Protein AF-A0A1Y1K9T0-F1 (afdb_monomer_lite)

Structure (mmCIF, N/CA/C/O backbone):
data_AF-A0A1Y1K9T0-F1
#
_entry.id   AF-A0A1Y1K9T0-F1
#
loop_
_atom_site.group_PDB
_atom_site.id
_atom_site.type_symbol
_atom_site.label_atom_id
_atom_site.label_alt_id
_atom_site.label_comp_id
_atom_site.label_asym_id
_atom_site.label_entity_id
_atom_site.label_seq_id
_atom_site.pdbx_PDB_ins_code
_atom_site.Cartn_x
_atom_site.Cartn_y
_atom_site.Cartn_z
_atom_site.occupancy
_atom_site.B_iso_or_equiv
_at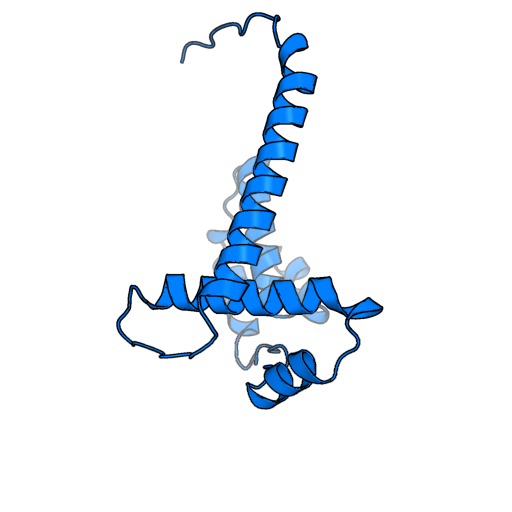om_site.auth_seq_id
_atom_site.auth_comp_id
_atom_site.auth_asym_id
_atom_site.auth_atom_id
_atom_site.pdbx_PDB_model_num
ATOM 1 N N . MET A 1 1 ? -12.845 -7.798 18.893 1.00 81.88 1 MET A N 1
ATOM 2 C CA . MET A 1 1 ? -12.058 -6.985 17.933 1.00 81.88 1 MET A CA 1
ATOM 3 C C . MET A 1 1 ? -10.655 -7.551 17.736 1.00 81.88 1 MET A C 1
ATOM 5 O O . MET A 1 1 ? -10.314 -7.802 16.596 1.00 81.88 1 MET A O 1
ATOM 9 N N . LEU A 1 2 ? -9.881 -7.825 18.796 1.00 87.62 2 LEU A N 1
ATOM 10 C CA . LEU A 1 2 ? -8.549 -8.447 18.669 1.00 87.62 2 LEU A CA 1
ATOM 11 C C . LEU A 1 2 ? -8.584 -9.791 17.908 1.00 87.62 2 LEU A C 1
ATOM 13 O O . LEU A 1 2 ? -7.919 -9.913 16.892 1.00 87.62 2 LEU A O 1
ATOM 17 N N . ALA A 1 3 ? -9.474 -10.709 18.307 1.00 90.31 3 ALA A N 1
ATOM 18 C CA . ALA A 1 3 ? -9.666 -12.007 17.645 1.00 90.31 3 ALA A CA 1
ATOM 19 C C . ALA A 1 3 ? -9.975 -11.907 16.135 1.00 90.31 3 ALA A C 1
ATOM 21 O O . ALA A 1 3 ? -9.542 -12.736 15.347 1.00 90.31 3 ALA A O 1
ATOM 22 N N . TYR A 1 4 ? -10.677 -10.850 15.708 1.00 91.81 4 TYR A N 1
ATOM 23 C CA . TYR A 1 4 ? -10.937 -10.606 14.285 1.00 91.81 4 TYR A CA 1
ATOM 24 C C . TYR A 1 4 ? -9.655 -10.224 13.532 1.00 91.81 4 TYR A C 1
ATOM 26 O O . TYR A 1 4 ? -9.422 -10.683 12.419 1.00 91.81 4 TYR A O 1
ATOM 34 N N . PHE A 1 5 ? -8.804 -9.387 14.134 1.00 90.69 5 PHE A N 1
ATOM 35 C CA . PHE A 1 5 ? -7.514 -9.032 13.540 1.00 90.69 5 PHE A CA 1
ATOM 36 C C . PHE A 1 5 ? -6.522 -10.202 13.563 1.00 90.69 5 PHE A C 1
ATOM 38 O O . PHE A 1 5 ? -5.725 -10.300 12.637 1.00 90.69 5 PHE A O 1
ATOM 45 N N . GLU A 1 6 ? -6.593 -11.094 14.554 1.00 89.94 6 GLU A N 1
ATOM 46 C CA . GLU A 1 6 ? -5.819 -12.344 14.586 1.00 89.94 6 GLU A CA 1
ATOM 47 C C . GLU A 1 6 ? -6.210 -13.285 13.442 1.00 89.94 6 GLU A C 1
ATOM 49 O O . GLU A 1 6 ? -5.337 -13.775 12.730 1.00 89.94 6 GLU A O 1
ATOM 54 N N . GLU A 1 7 ? -7.510 -13.464 13.189 1.00 92.06 7 GLU A N 1
ATOM 55 C CA . GLU A 1 7 ? -7.994 -14.237 12.038 1.00 92.06 7 GLU A CA 1
ATOM 56 C C . GLU A 1 7 ? -7.519 -13.618 10.711 1.00 92.06 7 GLU A C 1
ATOM 58 O O . GLU A 1 7 ? -7.003 -14.310 9.835 1.00 92.06 7 GLU A O 1
ATOM 63 N N . LYS A 1 8 ? -7.640 -12.290 10.557 1.00 88.88 8 LYS A N 1
ATOM 64 C CA . LYS A 1 8 ? -7.244 -11.602 9.315 1.00 88.88 8 LYS A CA 1
ATOM 65 C C . LYS A 1 8 ? -5.735 -11.502 9.116 1.00 88.88 8 LYS A C 1
ATOM 67 O O . LYS A 1 8 ? -5.301 -11.420 7.970 1.00 88.88 8 LYS A O 1
ATOM 72 N N . GLN A 1 9 ? -4.929 -11.547 10.176 1.00 86.44 9 GLN A N 1
ATOM 73 C CA . GLN A 1 9 ? -3.468 -11.507 10.071 1.00 86.44 9 GLN A CA 1
ATOM 74 C C . GLN A 1 9 ? -2.929 -12.629 9.173 1.00 86.44 9 GLN A C 1
ATOM 76 O O . GLN A 1 9 ? -1.990 -12.396 8.419 1.00 86.44 9 GLN A O 1
ATOM 81 N N . GLN A 1 10 ? -3.534 -13.820 9.205 1.00 83.19 10 GLN A N 1
ATOM 82 C CA . GLN A 1 10 ? -3.026 -14.988 8.477 1.00 83.19 10 GLN A CA 1
ATOM 83 C C . GLN A 1 10 ? -2.985 -14.800 6.949 1.00 83.19 10 GLN A C 1
ATOM 85 O O . GLN A 1 10 ? -2.192 -15.455 6.279 1.00 83.19 10 GLN A O 1
ATOM 90 N N . GLY A 1 11 ? -3.802 -13.897 6.391 1.00 84.19 11 GLY A N 1
ATOM 91 C CA . GLY A 1 11 ? -3.872 -13.649 4.945 1.00 84.19 11 GLY A CA 1
ATOM 92 C C . GLY A 1 11 ? -3.444 -12.251 4.493 1.00 84.19 11 GLY A C 1
ATOM 93 O O . GLY A 1 11 ? -3.388 -11.995 3.291 1.00 84.19 11 GLY A O 1
ATOM 94 N N . PHE A 1 12 ? -3.177 -11.321 5.413 1.00 86.62 12 PHE A N 1
ATOM 95 C CA . PHE A 1 12 ? -2.963 -9.909 5.085 1.00 86.62 12 PHE A CA 1
ATOM 96 C C . PHE A 1 12 ? -1.510 -9.498 5.308 1.00 86.62 12 PHE A C 1
ATOM 98 O O . PHE A 1 12 ? -0.905 -9.815 6.328 1.00 86.62 12 PHE A O 1
ATOM 105 N N . SER A 1 13 ? -0.968 -8.699 4.383 1.00 88.62 13 SER A N 1
ATOM 106 C CA . SER A 1 13 ? 0.289 -8.000 4.652 1.00 88.62 13 SER A CA 1
ATOM 107 C C . SER A 1 13 ? 0.100 -7.005 5.810 1.00 88.62 13 SER A C 1
ATOM 109 O O . SER A 1 13 ? -0.996 -6.451 5.960 1.00 88.62 13 SER A O 1
ATOM 111 N N . PRO A 1 14 ? 1.147 -6.695 6.591 1.00 89.69 14 PRO A N 1
ATOM 112 C CA . PRO A 1 14 ? 1.073 -5.703 7.664 1.00 89.69 14 PRO A CA 1
ATOM 113 C C . PRO A 1 14 ? 0.540 -4.347 7.188 1.00 89.69 14 PRO A C 1
ATOM 115 O O . PRO A 1 14 ? -0.287 -3.735 7.859 1.00 89.69 14 PRO A O 1
ATOM 118 N N . SER A 1 15 ? 0.923 -3.906 5.985 1.00 88.56 15 SER A N 1
ATOM 119 C CA . SER A 1 15 ? 0.389 -2.682 5.371 1.00 88.56 15 SER A CA 1
ATOM 120 C C . SER A 1 15 ? -1.120 -2.773 5.124 1.00 88.56 15 SER A C 1
ATOM 122 O O . SER A 1 15 ? -1.860 -1.855 5.469 1.00 88.56 15 SER A O 1
ATOM 124 N N . SER A 1 16 ? -1.595 -3.898 4.587 1.00 90.94 16 SER A N 1
ATOM 125 C CA . SER A 1 16 ? -3.026 -4.140 4.372 1.00 90.94 16 SER A CA 1
ATOM 126 C C . SER A 1 16 ? -3.799 -4.200 5.694 1.00 90.94 16 SER A C 1
ATOM 128 O O . SER A 1 16 ? -4.921 -3.702 5.771 1.00 90.94 16 SER A O 1
ATOM 130 N N . LEU A 1 17 ? -3.196 -4.755 6.750 1.00 92.25 17 LEU A N 1
ATOM 131 C CA . LEU A 1 17 ? -3.773 -4.803 8.093 1.00 92.25 17 LEU A CA 1
ATOM 132 C C . LEU A 1 17 ? -3.946 -3.392 8.685 1.00 92.25 17 LEU A C 1
ATOM 134 O O . LEU A 1 17 ? -4.995 -3.083 9.254 1.00 92.25 17 LEU A O 1
ATOM 138 N N . TRP A 1 18 ? -2.965 -2.504 8.485 1.00 92.50 18 TRP A N 1
ATOM 139 C CA . TRP A 1 18 ? -3.062 -1.082 8.844 1.00 92.50 18 TRP A CA 1
ATOM 140 C C . TRP A 1 18 ? -4.147 -0.341 8.054 1.00 92.50 18 TRP A C 1
ATOM 142 O O . TRP A 1 18 ? -4.872 0.480 8.627 1.00 92.50 18 TRP A O 1
ATOM 152 N N . SER A 1 19 ? -4.300 -0.636 6.761 1.00 93.75 19 SER A N 1
ATOM 153 C CA . SER A 1 19 ? -5.385 -0.083 5.940 1.00 93.75 19 SER A CA 1
ATOM 154 C C . SER A 1 19 ? -6.753 -0.551 6.436 1.00 93.75 19 SER A C 1
ATOM 156 O O . SER A 1 19 ? -7.653 0.272 6.609 1.00 93.75 19 SER A O 1
ATOM 158 N N . LEU A 1 20 ? -6.895 -1.844 6.745 1.00 93.50 20 LEU A N 1
ATOM 159 C CA . LEU A 1 20 ? -8.112 -2.416 7.322 1.00 93.50 20 LEU A CA 1
ATOM 160 C C . LEU A 1 20 ? -8.456 -1.751 8.661 1.00 93.50 20 LEU A C 1
ATOM 162 O O . LEU A 1 20 ? -9.598 -1.343 8.871 1.00 93.50 20 LEU A O 1
ATOM 166 N N . TYR A 1 21 ? -7.467 -1.573 9.539 1.00 93.81 21 TYR A N 1
ATOM 167 C CA . TYR A 1 21 ? -7.634 -0.840 10.793 1.00 93.81 21 TYR A CA 1
ATOM 168 C C . TYR A 1 21 ? -8.087 0.603 10.568 1.00 93.81 21 TYR A C 1
ATOM 170 O O . TYR A 1 21 ? -9.036 1.049 11.207 1.00 93.81 21 TYR A O 1
ATOM 178 N N . SER A 1 22 ? -7.457 1.322 9.639 1.00 93.56 22 SER A N 1
ATOM 179 C CA . SER A 1 22 ? -7.796 2.719 9.340 1.00 93.56 22 SER A CA 1
ATOM 180 C C . SER A 1 22 ? -9.225 2.858 8.812 1.00 93.56 22 SER A C 1
ATOM 182 O O . SER A 1 22 ? -9.979 3.719 9.269 1.00 93.56 22 SER A O 1
ATOM 184 N N . MET A 1 23 ? -9.633 1.957 7.914 1.00 95.38 23 MET A N 1
ATOM 185 C CA . MET A 1 23 ? -10.995 1.904 7.384 1.00 95.38 23 MET A CA 1
ATOM 186 C C . MET A 1 23 ? -12.020 1.610 8.488 1.00 95.38 23 MET A C 1
ATOM 188 O O . MET A 1 23 ? -13.048 2.287 8.585 1.00 95.38 23 MET A O 1
ATOM 192 N N . LEU A 1 24 ? -11.738 0.628 9.349 1.00 94.06 24 LEU A N 1
ATOM 193 C CA . LEU A 1 24 ? -12.610 0.280 10.471 1.00 94.06 24 LEU A CA 1
ATOM 194 C C . LEU A 1 24 ? -12.683 1.408 11.500 1.00 94.06 24 LEU A C 1
ATOM 196 O O . LEU A 1 24 ? -13.774 1.703 11.981 1.00 94.06 24 LEU A O 1
ATOM 200 N N . LYS A 1 25 ? -11.568 2.091 11.784 1.00 93.81 25 LYS A N 1
ATOM 201 C CA . LYS A 1 25 ? -11.533 3.248 12.684 1.00 93.81 25 LYS A CA 1
ATOM 202 C C . LYS A 1 25 ? -12.489 4.332 12.211 1.00 93.81 25 LYS A C 1
ATOM 204 O O . LYS A 1 25 ? -13.343 4.753 12.983 1.00 93.81 25 LYS A O 1
ATOM 209 N N . ALA A 1 26 ? -12.380 4.740 10.948 1.00 94.94 26 ALA A N 1
ATOM 210 C CA . ALA A 1 26 ? -13.256 5.759 10.380 1.00 94.94 26 ALA A CA 1
ATOM 211 C C . ALA A 1 26 ? -14.727 5.313 10.395 1.00 94.94 26 ALA A C 1
ATOM 213 O O . ALA A 1 26 ? -15.606 6.053 10.828 1.00 94.94 26 ALA A O 1
ATOM 214 N N . THR A 1 27 ? -14.997 4.074 9.983 1.00 94.69 27 THR A N 1
ATOM 215 C CA . THR A 1 27 ? -16.369 3.562 9.862 1.00 94.69 27 THR A CA 1
ATOM 216 C C . THR A 1 27 ? -17.065 3.426 11.215 1.00 94.69 27 THR A C 1
ATOM 218 O O . THR A 1 27 ? -18.222 3.820 11.358 1.00 94.69 27 THR A O 1
ATOM 221 N N . ILE A 1 28 ? -16.380 2.868 12.216 1.00 94.12 28 ILE A N 1
ATOM 222 C CA . ILE A 1 28 ? -16.929 2.657 13.562 1.00 94.12 28 ILE A CA 1
ATOM 223 C C . ILE A 1 28 ? -17.104 3.998 14.279 1.00 94.12 28 ILE A C 1
ATOM 225 O O . ILE A 1 28 ? -18.117 4.193 14.951 1.00 94.12 28 ILE A O 1
ATOM 229 N N . LEU A 1 29 ? -16.184 4.943 14.070 1.00 94.06 29 LEU A N 1
ATOM 230 C CA . LEU A 1 29 ? -16.329 6.298 14.586 1.00 94.06 29 LEU A CA 1
ATOM 231 C C . LEU A 1 29 ? -17.584 6.972 14.015 1.00 94.06 29 LEU A C 1
ATOM 233 O O . LEU A 1 29 ? -18.405 7.461 14.777 1.00 94.06 29 LEU A O 1
ATOM 237 N N . ILE A 1 30 ? -17.798 6.924 12.698 1.00 95.31 30 ILE A N 1
ATOM 238 C CA . ILE A 1 30 ? -18.965 7.565 12.069 1.00 95.31 30 ILE A CA 1
ATOM 239 C C . ILE A 1 30 ? -20.278 6.872 12.462 1.00 95.31 30 ILE A C 1
ATOM 241 O O . ILE A 1 30 ? -21.259 7.535 12.780 1.00 95.31 30 ILE A O 1
ATOM 245 N N . LYS A 1 31 ? -20.326 5.534 12.431 1.00 95.62 31 LYS A N 1
ATOM 246 C CA . LYS A 1 31 ? -21.584 4.783 12.602 1.00 95.62 31 LYS A CA 1
ATOM 247 C C . LYS A 1 31 ? -21.966 4.516 14.053 1.00 95.62 31 LYS A C 1
ATOM 249 O O . LYS A 1 31 ? -23.139 4.289 14.336 1.00 95.62 31 LYS A O 1
ATOM 254 N N . LYS A 1 32 ? -20.984 4.418 14.947 1.00 93.19 32 LYS A N 1
ATOM 255 C CA . LYS A 1 32 ? -21.182 3.999 16.342 1.00 93.19 32 LYS A CA 1
ATOM 256 C C . LYS A 1 32 ? -20.592 4.985 17.348 1.00 93.19 32 LYS A C 1
ATOM 258 O O . LYS A 1 32 ? -20.783 4.772 18.537 1.00 93.19 32 LYS A O 1
ATOM 263 N N . ASN A 1 33 ? -19.903 6.038 16.895 1.00 93.00 33 ASN A N 1
ATOM 264 C CA . ASN A 1 33 ? -19.212 7.015 17.742 1.00 93.00 33 ASN A CA 1
ATOM 265 C C . ASN A 1 33 ? -18.235 6.377 18.746 1.00 93.00 33 ASN A C 1
ATOM 267 O O . ASN A 1 33 ? -18.021 6.880 19.847 1.00 93.00 33 ASN A O 1
ATOM 271 N N . ILE A 1 34 ? -17.650 5.237 18.370 1.00 91.75 34 ILE A N 1
ATOM 272 C CA . ILE A 1 34 ? -16.651 4.533 19.174 1.00 91.75 34 ILE A CA 1
ATOM 273 C C . ILE A 1 34 ? -15.290 4.748 18.524 1.00 91.75 34 ILE A C 1
ATOM 275 O O . ILE A 1 34 ? -15.067 4.375 17.372 1.00 91.75 34 ILE A O 1
ATOM 279 N N . ASP A 1 35 ? -14.357 5.310 19.285 1.00 90.44 35 ASP A N 1
ATOM 280 C CA . ASP A 1 35 ? -12.981 5.484 18.840 1.00 90.44 35 ASP A CA 1
ATOM 281 C C . ASP A 1 35 ? -12.131 4.259 19.193 1.00 90.44 35 ASP A C 1
ATOM 283 O O . ASP A 1 35 ? -11.720 4.057 20.339 1.00 90.44 35 ASP A O 1
ATOM 287 N N . ILE A 1 36 ? -11.829 3.447 18.179 1.00 90.50 36 ILE A N 1
ATOM 288 C CA . ILE A 1 36 ? -11.014 2.241 18.349 1.00 90.50 36 ILE A CA 1
ATOM 289 C C . ILE A 1 36 ? -9.527 2.534 18.589 1.00 90.50 36 ILE A C 1
ATOM 291 O O . ILE A 1 36 ? -8.774 1.624 18.934 1.00 90.50 36 ILE A O 1
ATOM 295 N N . SER A 1 37 ? -9.087 3.790 18.452 1.00 89.69 37 SER A N 1
ATOM 296 C CA . SER A 1 37 ? -7.711 4.162 18.789 1.00 89.69 37 SER A CA 1
ATOM 297 C C . SER A 1 37 ? -7.437 4.183 20.293 1.00 89.69 37 SER A C 1
ATOM 299 O O . SER A 1 37 ? -6.283 4.157 20.712 1.00 89.69 37 SER A O 1
ATOM 301 N N . ARG A 1 38 ? -8.489 4.109 21.114 1.00 90.56 38 ARG A N 1
ATOM 302 C CA . ARG A 1 38 ? -8.390 3.980 22.572 1.00 90.56 38 ARG A CA 1
ATOM 303 C C . ARG A 1 38 ? -8.031 2.568 23.044 1.00 90.56 38 ARG A C 1
ATOM 305 O O . ARG A 1 38 ? -7.891 2.359 24.243 1.00 90.56 38 ARG A O 1
ATOM 312 N N . PHE A 1 39 ? -7.877 1.596 22.138 1.00 91.44 39 PHE A N 1
ATOM 313 C CA . PHE A 1 39 ? -7.505 0.219 22.477 1.00 91.44 39 PHE A CA 1
ATOM 314 C C . PHE A 1 39 ? -5.997 -0.024 22.260 1.00 91.44 39 PHE A C 1
ATOM 316 O O . PHE A 1 39 ? -5.594 -0.489 21.189 1.00 91.44 39 PHE A O 1
ATOM 323 N N . PRO A 1 40 ? -5.131 0.216 23.267 1.00 90.50 40 PRO A N 1
ATOM 324 C CA . PRO A 1 40 ? -3.677 0.124 23.102 1.00 90.50 40 PRO A CA 1
ATOM 325 C C . PRO A 1 40 ? -3.200 -1.295 22.777 1.00 90.50 40 PRO A C 1
ATOM 327 O O . PRO A 1 40 ? -2.257 -1.455 22.008 1.00 90.50 40 PRO A O 1
ATOM 330 N N . LYS A 1 41 ? -3.879 -2.332 23.292 1.00 92.56 41 LYS A N 1
ATOM 331 C CA . LYS A 1 41 ? -3.566 -3.740 22.984 1.00 92.56 41 LYS A CA 1
ATOM 332 C C . LYS A 1 41 ? -3.701 -4.044 21.488 1.00 92.56 41 LYS A C 1
ATOM 334 O O . LYS A 1 41 ? -2.850 -4.726 20.928 1.00 92.56 41 LYS A O 1
ATOM 339 N N . LEU A 1 42 ? -4.731 -3.495 20.839 1.00 91.12 42 LEU A N 1
ATOM 340 C CA . LEU A 1 42 ? -4.949 -3.660 19.402 1.00 91.12 42 LEU A CA 1
ATOM 341 C C . LEU A 1 42 ? -3.865 -2.940 18.593 1.00 91.12 42 LEU A C 1
ATOM 343 O O . LEU A 1 42 ? -3.305 -3.510 17.664 1.00 91.12 42 LEU A O 1
ATOM 347 N N . ILE A 1 43 ? -3.526 -1.708 18.975 1.00 92.12 43 ILE A N 1
ATOM 348 C CA . ILE A 1 43 ? -2.476 -0.937 18.297 1.00 92.12 43 ILE A CA 1
ATOM 349 C C . ILE A 1 43 ? -1.116 -1.628 18.441 1.00 92.12 43 ILE A C 1
ATOM 351 O O . ILE A 1 43 ? -0.382 -1.746 17.463 1.00 92.12 43 ILE A O 1
ATOM 355 N N . ALA A 1 44 ? -0.781 -2.103 19.643 1.00 92.75 44 ALA A N 1
ATOM 356 C CA . ALA A 1 44 ? 0.456 -2.833 19.897 1.00 92.75 44 ALA A CA 1
ATOM 357 C C . ALA A 1 44 ? 0.533 -4.124 19.071 1.00 92.75 44 ALA A C 1
ATOM 359 O O . ALA A 1 44 ? 1.582 -4.419 18.504 1.00 92.75 44 ALA A O 1
ATOM 360 N N . PHE A 1 45 ? -0.581 -4.852 18.949 1.00 92.25 45 PHE A N 1
ATOM 361 C CA . PHE A 1 45 ? -0.677 -6.028 18.089 1.00 92.25 45 PHE A CA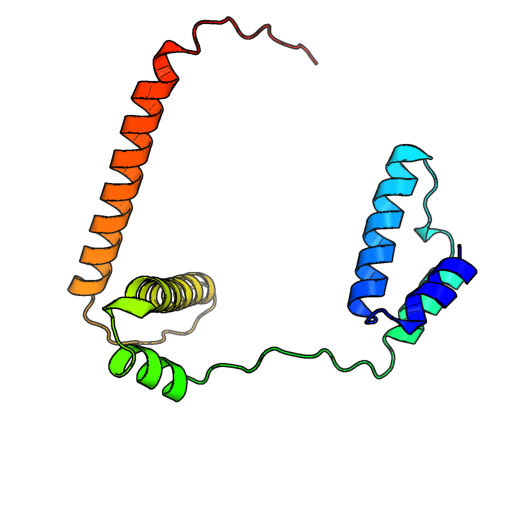 1
ATOM 362 C C . PHE A 1 45 ? -0.367 -5.690 16.625 1.00 92.25 45 PHE A C 1
ATOM 364 O O . PHE A 1 45 ? 0.529 -6.297 16.049 1.00 92.25 45 PHE A O 1
ATOM 371 N N . ILE A 1 46 ? -1.028 -4.683 16.039 1.00 91.12 46 ILE A N 1
ATOM 372 C CA . ILE A 1 46 ? -0.819 -4.304 14.628 1.00 91.12 46 ILE A CA 1
ATOM 373 C C . ILE A 1 46 ? 0.615 -3.789 14.400 1.00 91.12 46 ILE A C 1
ATOM 375 O O . ILE A 1 46 ? 1.220 -4.087 13.373 1.00 91.12 46 ILE A O 1
ATOM 379 N N . LYS A 1 47 ? 1.195 -3.060 15.367 1.00 90.94 47 LYS A N 1
ATOM 380 C CA . LYS A 1 47 ? 2.597 -2.612 15.305 1.00 90.94 47 LYS A CA 1
ATOM 381 C C . LYS A 1 47 ? 3.574 -3.784 15.233 1.00 90.94 47 LYS A C 1
ATOM 383 O O . LYS A 1 47 ? 4.429 -3.770 14.357 1.00 90.94 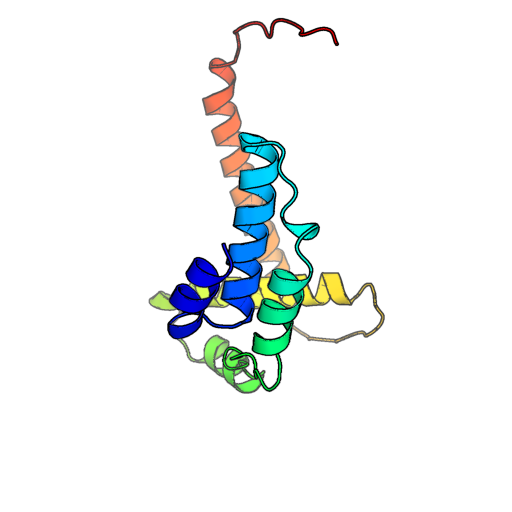47 LYS A O 1
ATOM 388 N N . ARG A 1 48 ? 3.402 -4.804 16.079 1.00 91.75 48 ARG A N 1
ATOM 389 C CA . ARG A 1 48 ? 4.256 -6.006 16.084 1.00 91.75 48 ARG A CA 1
ATOM 390 C C . ARG A 1 48 ? 4.220 -6.770 14.764 1.00 91.75 48 ARG A C 1
ATOM 392 O O . ARG A 1 48 ? 5.217 -7.362 14.383 1.00 91.75 48 ARG A O 1
ATOM 399 N N . GLN A 1 49 ? 3.107 -6.717 14.031 1.00 87.19 49 GLN A N 1
ATOM 400 C CA . GLN A 1 49 ? 3.032 -7.345 12.706 1.00 87.19 49 GLN A CA 1
ATOM 401 C C . GLN A 1 49 ? 3.942 -6.678 11.672 1.00 87.19 49 GLN A C 1
ATOM 403 O O . GLN A 1 49 ? 4.280 -7.289 10.664 1.00 87.19 49 GLN A O 1
ATOM 408 N N . ASN A 1 50 ? 4.334 -5.423 11.891 1.00 86.56 50 ASN A N 1
ATOM 409 C CA . ASN A 1 50 ? 5.252 -4.724 11.003 1.00 86.56 50 ASN A CA 1
ATOM 410 C C . ASN A 1 50 ? 6.727 -5.064 11.287 1.00 86.56 50 ASN A C 1
ATOM 412 O O . ASN A 1 50 ? 7.585 -4.763 10.456 1.00 86.56 50 ASN A O 1
ATOM 416 N N . ASP A 1 51 ? 7.035 -5.681 12.430 1.00 87.19 51 ASP A N 1
ATOM 417 C CA . ASP A 1 51 ? 8.409 -6.010 12.800 1.00 87.19 51 ASP A CA 1
ATOM 418 C C . ASP A 1 51 ? 8.969 -7.070 11.840 1.00 87.19 51 ASP A C 1
ATOM 420 O O . ASP A 1 51 ? 8.402 -8.144 11.649 1.00 87.19 51 ASP A O 1
ATOM 424 N N . GLY A 1 52 ? 10.078 -6.741 11.173 1.00 83.06 52 GLY A N 1
ATOM 425 C CA . GLY A 1 52 ? 10.702 -7.610 10.170 1.00 83.06 52 GLY A CA 1
ATOM 426 C C . GLY A 1 52 ? 9.993 -7.654 8.809 1.00 83.06 52 GLY A C 1
ATOM 427 O O . GLY A 1 52 ? 10.509 -8.282 7.881 1.00 83.06 52 GLY A O 1
ATOM 428 N N . TYR A 1 53 ? 8.862 -6.959 8.637 1.00 86.25 53 TYR A N 1
ATOM 429 C CA . TYR A 1 53 ? 8.177 -6.894 7.350 1.00 86.25 53 TYR A CA 1
ATOM 430 C C . TYR A 1 53 ? 8.990 -6.097 6.328 1.00 86.25 53 TYR A C 1
ATOM 432 O O . TYR A 1 53 ? 9.264 -4.907 6.494 1.00 86.25 53 TYR A O 1
ATOM 440 N N . LYS A 1 54 ? 9.343 -6.756 5.221 1.00 84.38 54 LYS A N 1
ATOM 441 C CA . LYS A 1 54 ? 9.971 -6.111 4.068 1.00 84.38 54 LYS A CA 1
ATOM 442 C C . LYS A 1 54 ? 8.902 -5.850 3.005 1.00 84.38 54 LYS A C 1
ATOM 444 O O . LYS A 1 54 ? 8.380 -6.810 2.436 1.00 84.38 54 LYS A O 1
ATOM 449 N N . PRO A 1 55 ? 8.565 -4.582 2.709 1.00 82.69 55 PRO A N 1
ATOM 450 C CA . PRO A 1 55 ? 7.556 -4.275 1.709 1.00 82.69 55 PRO A CA 1
ATOM 451 C C . PRO A 1 55 ? 7.996 -4.775 0.333 1.00 82.69 55 PRO A C 1
ATOM 453 O O . PRO A 1 55 ? 9.107 -4.492 -0.127 1.00 82.69 55 PRO A O 1
ATOM 456 N N . LYS A 1 56 ? 7.099 -5.491 -0.348 1.00 83.50 56 LYS A N 1
ATOM 457 C CA . LYS A 1 56 ? 7.296 -5.905 -1.737 1.00 83.50 56 LYS A CA 1
ATOM 458 C C . LYS A 1 56 ? 7.205 -4.671 -2.631 1.00 83.50 56 LYS A C 1
ATOM 460 O O . LYS A 1 56 ? 6.117 -4.158 -2.880 1.00 83.50 56 LYS A O 1
ATOM 465 N N . LYS A 1 57 ? 8.349 -4.186 -3.105 1.00 80.38 57 LYS A N 1
ATOM 466 C CA . LYS A 1 57 ? 8.392 -3.128 -4.118 1.00 80.38 57 LYS A CA 1
ATOM 467 C C . LYS A 1 57 ? 8.144 -3.732 -5.499 1.00 80.38 57 LYS A C 1
ATOM 469 O O . LYS A 1 57 ? 8.544 -4.867 -5.766 1.00 80.38 57 LYS A O 1
ATOM 474 N N . SER A 1 58 ? 7.472 -2.985 -6.371 1.00 82.25 58 SER A N 1
ATOM 475 C CA . SER A 1 58 ? 7.446 -3.310 -7.797 1.00 82.25 58 SER A CA 1
ATOM 476 C C . SER A 1 58 ? 8.870 -3.269 -8.352 1.00 82.25 58 SER A C 1
ATOM 478 O O . SER A 1 58 ? 9.725 -2.550 -7.826 1.00 82.25 58 SER A O 1
ATOM 480 N N . LYS A 1 59 ? 9.132 -4.040 -9.413 1.00 80.00 59 LYS A N 1
ATOM 481 C CA . LYS A 1 59 ? 10.407 -3.932 -10.129 1.00 80.00 59 LYS A CA 1
ATOM 482 C C . LYS A 1 59 ? 10.570 -2.488 -10.597 1.00 80.00 59 LYS A C 1
ATOM 484 O O . LYS A 1 59 ? 9.639 -1.915 -11.161 1.00 80.00 59 LYS A O 1
ATOM 489 N N . LEU A 1 60 ? 11.723 -1.905 -10.293 1.00 79.06 60 LEU A N 1
ATOM 490 C CA . LEU A 1 60 ? 12.078 -0.588 -10.797 1.00 79.06 60 LEU A CA 1
ATOM 491 C C . LEU A 1 60 ? 12.493 -0.768 -12.251 1.00 79.06 60 LEU A C 1
ATOM 493 O O . LEU A 1 60 ? 13.379 -1.571 -12.525 1.00 79.06 60 LEU A O 1
ATOM 497 N N . LEU A 1 61 ? 11.825 -0.051 -13.150 1.00 78.50 61 LEU A N 1
ATOM 498 C CA . LEU A 1 61 ? 12.203 -0.004 -14.555 1.00 78.50 61 LEU A CA 1
ATOM 499 C C . LEU A 1 61 ? 13.441 0.888 -14.668 1.00 78.50 61 LEU A C 1
ATOM 501 O O . LEU A 1 61 ? 13.380 2.063 -14.287 1.00 78.50 61 LEU A O 1
ATOM 505 N N . THR A 1 62 ? 14.568 0.341 -15.121 1.00 83.06 62 THR A N 1
ATOM 506 C CA . THR A 1 62 ? 15.790 1.143 -15.260 1.00 83.06 62 THR A CA 1
ATOM 507 C C . THR A 1 62 ? 15.689 2.088 -16.453 1.00 83.06 62 THR A C 1
ATOM 509 O O . THR A 1 62 ? 14.810 1.957 -17.310 1.00 83.06 62 THR A O 1
ATOM 512 N N . ARG A 1 63 ? 16.595 3.068 -16.526 1.00 76.62 63 ARG A N 1
ATOM 513 C CA . ARG A 1 63 ? 16.645 3.999 -17.658 1.00 76.62 63 ARG A CA 1
ATOM 514 C C . ARG A 1 63 ? 16.870 3.260 -18.976 1.00 76.62 63 ARG A C 1
ATOM 516 O O . ARG A 1 63 ? 16.228 3.582 -19.968 1.00 76.62 63 ARG A O 1
ATOM 523 N N . GLU A 1 64 ? 17.731 2.251 -18.969 1.00 82.25 64 GLU A N 1
ATOM 524 C CA . GLU A 1 64 ? 18.067 1.447 -20.143 1.00 82.25 64 GLU A CA 1
ATOM 525 C C . GLU A 1 64 ? 16.862 0.627 -20.614 1.00 82.25 64 GLU A C 1
ATOM 527 O O . GLU A 1 64 ? 16.605 0.534 -21.812 1.00 82.25 64 GLU A O 1
ATOM 532 N N . GLU A 1 65 ? 16.095 0.061 -19.679 1.00 83.00 65 GLU A N 1
ATOM 533 C CA . GLU A 1 65 ? 14.864 -0.671 -19.984 1.00 83.00 65 GLU A CA 1
ATOM 534 C C . GLU A 1 65 ? 13.764 0.262 -20.510 1.00 83.00 65 GLU A C 1
ATOM 536 O O . GLU A 1 65 ? 13.052 -0.100 -21.448 1.00 83.00 65 GLU A O 1
ATOM 541 N N . MET A 1 66 ? 13.661 1.480 -19.966 1.00 83.75 66 MET A N 1
ATOM 542 C CA . MET A 1 66 ? 12.779 2.532 -20.485 1.00 83.75 66 MET A CA 1
ATOM 543 C C . MET A 1 66 ? 13.154 2.941 -21.908 1.00 83.75 66 MET A C 1
ATOM 545 O O . MET A 1 66 ? 12.292 2.960 -22.784 1.00 83.75 66 MET A O 1
ATOM 549 N N . ASP A 1 67 ? 14.430 3.238 -22.155 1.00 81.19 67 ASP A N 1
ATOM 550 C CA . ASP A 1 67 ? 14.916 3.655 -23.470 1.00 81.19 67 ASP A CA 1
ATOM 551 C C . ASP A 1 67 ? 14.719 2.542 -24.505 1.00 81.19 67 ASP A C 1
ATOM 553 O O . ASP A 1 67 ? 14.286 2.810 -25.629 1.00 81.19 67 ASP A O 1
ATOM 557 N N . ARG A 1 68 ? 14.965 1.284 -24.117 1.00 86.44 68 ARG A N 1
ATOM 558 C CA . ARG A 1 68 ? 14.680 0.110 -24.948 1.00 86.44 68 ARG A CA 1
ATOM 559 C C . ARG A 1 68 ? 13.194 0.013 -25.273 1.00 86.44 68 ARG A C 1
ATOM 561 O O . ARG A 1 68 ? 12.833 -0.116 -26.438 1.00 86.44 68 ARG A O 1
ATOM 568 N N . PHE A 1 69 ? 12.325 0.141 -24.272 1.00 86.19 69 PHE A N 1
ATOM 569 C CA . PHE A 1 69 ? 10.877 0.117 -24.467 1.00 86.19 69 PHE A CA 1
ATOM 570 C C . PHE A 1 69 ? 10.405 1.228 -25.417 1.00 86.19 69 PHE A C 1
ATOM 572 O O . PHE A 1 69 ? 9.627 0.972 -26.336 1.00 86.19 69 PHE A O 1
ATOM 579 N N . LEU A 1 70 ? 10.900 2.456 -25.247 1.00 82.06 70 LEU A N 1
ATOM 580 C CA . LEU A 1 70 ? 10.523 3.589 -26.092 1.00 82.06 70 LEU A CA 1
ATOM 581 C C . LEU A 1 70 ? 10.982 3.414 -27.547 1.00 82.06 70 LEU A C 1
ATOM 583 O O . LEU A 1 70 ? 10.233 3.780 -28.456 1.00 82.06 70 LEU A O 1
ATOM 587 N N . LYS A 1 71 ? 12.163 2.830 -27.778 1.00 83.06 71 LYS A N 1
ATOM 588 C CA . LYS A 1 71 ? 12.735 2.641 -29.122 1.00 83.06 71 LYS A CA 1
ATOM 589 C C . LYS A 1 71 ? 12.197 1.408 -29.843 1.00 83.06 71 LYS A C 1
ATOM 591 O O . LYS A 1 71 ? 11.802 1.510 -30.997 1.00 83.06 71 LYS A O 1
ATOM 596 N N . GLU A 1 72 ? 12.177 0.263 -29.172 1.00 88.12 72 GLU A N 1
ATOM 597 C CA . GLU A 1 72 ? 11.998 -1.043 -29.818 1.00 88.12 72 GLU A CA 1
ATOM 598 C C . GLU A 1 72 ? 10.548 -1.538 -29.787 1.00 88.12 72 GLU A C 1
ATOM 600 O O . GLU A 1 72 ? 10.153 -2.329 -30.642 1.00 88.12 72 GLU A O 1
ATOM 605 N N . ALA A 1 73 ? 9.719 -1.084 -28.837 1.00 88.44 73 ALA A N 1
ATOM 606 C CA . ALA A 1 73 ? 8.348 -1.583 -28.750 1.00 88.44 73 ALA A CA 1
ATOM 607 C C . ALA A 1 73 ? 7.485 -1.082 -29.932 1.00 88.44 73 ALA A C 1
ATOM 609 O O . ALA A 1 73 ? 7.570 0.093 -30.298 1.00 88.44 73 ALA A O 1
ATOM 610 N N . PRO A 1 74 ? 6.605 -1.916 -30.512 1.00 87.38 74 PRO A N 1
ATOM 611 C CA . PRO A 1 74 ? 5.761 -1.520 -31.637 1.00 87.38 74 PRO A CA 1
ATOM 612 C C . PRO A 1 74 ? 4.719 -0.473 -31.223 1.00 87.38 74 PRO A C 1
ATOM 614 O O . PRO A 1 74 ? 3.995 -0.640 -30.235 1.00 87.38 74 PRO A O 1
ATOM 617 N N . ASN A 1 75 ? 4.618 0.607 -32.000 1.00 81.56 75 ASN A N 1
ATOM 618 C CA . ASN A 1 75 ? 3.714 1.718 -31.696 1.00 81.56 75 ASN A CA 1
ATOM 619 C C . ASN A 1 75 ? 2.239 1.314 -31.810 1.00 81.56 75 ASN A C 1
ATOM 621 O O . ASN A 1 75 ? 1.435 1.759 -31.001 1.00 81.56 75 ASN A O 1
ATOM 625 N N . ASP A 1 76 ? 1.889 0.400 -32.713 1.00 81.88 76 ASP A N 1
ATOM 626 C CA . ASP A 1 76 ? 0.495 -0.011 -32.945 1.00 81.88 76 ASP A CA 1
ATOM 627 C C . ASP A 1 76 ? -0.182 -0.600 -31.697 1.00 81.88 76 ASP A C 1
ATOM 629 O O . ASP A 1 76 ? -1.403 -0.558 -31.567 1.00 81.88 76 ASP A O 1
ATOM 633 N N . LYS A 1 77 ? 0.614 -1.129 -30.757 1.00 80.81 77 LYS A N 1
ATOM 634 C CA . LYS A 1 77 ? 0.134 -1.701 -29.491 1.00 80.81 77 LYS A CA 1
ATOM 635 C C . LYS A 1 77 ? 0.437 -0.829 -28.275 1.00 80.81 77 LYS A C 1
ATOM 637 O O . LYS A 1 77 ? -0.361 -0.797 -27.345 1.00 80.81 77 LYS A O 1
ATOM 642 N N . TYR A 1 78 ? 1.576 -0.136 -28.263 1.00 81.06 78 TYR A N 1
ATOM 643 C CA . TYR A 1 78 ? 2.093 0.525 -27.058 1.00 81.06 78 TYR A CA 1
ATOM 644 C C . TYR A 1 78 ? 2.175 2.052 -27.157 1.00 81.06 78 TYR A C 1
ATOM 646 O O . TYR A 1 78 ? 2.757 2.674 -26.271 1.00 81.06 78 TYR A O 1
ATOM 654 N N . LEU A 1 79 ? 1.595 2.681 -28.189 1.00 79.12 79 LEU A N 1
ATOM 655 C CA . LEU A 1 79 ? 1.658 4.137 -28.372 1.00 79.12 79 LEU A CA 1
ATOM 656 C C . LEU A 1 79 ? 1.184 4.904 -27.130 1.00 79.12 79 LEU A C 1
ATOM 658 O O . LEU A 1 79 ? 1.899 5.782 -26.653 1.00 79.12 79 LEU A O 1
ATOM 662 N N . LEU A 1 80 ? 0.025 4.535 -26.573 1.00 77.00 80 LEU A N 1
ATOM 663 C CA . LEU A 1 80 ? -0.519 5.177 -25.372 1.00 77.00 80 LEU A CA 1
ATOM 664 C C . LEU A 1 80 ? 0.420 5.005 -24.172 1.00 77.00 80 LEU A C 1
ATOM 666 O O . LEU A 1 80 ? 0.819 5.994 -23.561 1.00 77.00 80 LEU A O 1
ATOM 670 N N . SER A 1 81 ? 0.876 3.782 -23.902 1.00 79.25 81 SER A N 1
ATOM 671 C CA . SER A 1 81 ? 1.790 3.509 -22.787 1.00 79.25 81 SER A CA 1
ATOM 672 C C . SER A 1 81 ? 3.130 4.243 -22.925 1.00 79.25 81 SER A C 1
ATOM 674 O O . SER A 1 81 ? 3.652 4.757 -21.940 1.00 79.25 81 SER A O 1
ATOM 676 N N . LYS A 1 82 ? 3.680 4.376 -24.141 1.00 79.44 82 LYS A N 1
ATOM 677 C CA . LYS A 1 82 ? 4.878 5.198 -24.385 1.00 79.44 82 LYS A CA 1
ATOM 678 C C . LYS A 1 82 ? 4.624 6.671 -24.061 1.00 79.44 82 LYS A C 1
ATOM 680 O O . LYS A 1 82 ? 5.464 7.307 -23.428 1.00 79.44 82 LYS A O 1
ATOM 685 N N . THR A 1 83 ? 3.467 7.210 -24.456 1.00 77.62 83 THR A N 1
ATOM 686 C CA . THR A 1 83 ? 3.108 8.602 -24.141 1.00 77.62 83 THR A CA 1
ATOM 687 C C . THR A 1 83 ? 2.893 8.828 -22.644 1.00 77.62 83 THR A C 1
ATOM 689 O O . THR A 1 83 ? 3.349 9.842 -22.123 1.00 77.62 83 THR A O 1
ATOM 692 N N . GLU A 1 84 ? 2.293 7.874 -21.929 1.00 77.56 84 GLU A N 1
ATOM 693 C CA . GLU A 1 84 ? 2.107 7.930 -20.472 1.00 77.56 84 GLU A CA 1
ATOM 694 C C . GLU A 1 84 ? 3.441 7.927 -19.718 1.00 77.56 84 GLU A C 1
ATOM 696 O O . GLU A 1 84 ? 3.611 8.693 -18.768 1.00 77.56 84 GLU A O 1
ATOM 701 N N . VAL A 1 85 ? 4.412 7.120 -20.160 1.00 78.81 85 VAL A N 1
ATOM 702 C CA . VAL A 1 85 ? 5.768 7.097 -19.589 1.00 78.81 85 VAL A CA 1
ATOM 703 C C . VAL A 1 85 ? 6.450 8.454 -19.767 1.00 78.81 85 VAL A C 1
ATOM 705 O O . VAL A 1 85 ? 6.951 9.017 -18.795 1.00 78.81 85 VAL A O 1
ATOM 708 N N . ILE A 1 86 ? 6.418 9.026 -20.976 1.00 80.44 86 ILE A N 1
ATOM 709 C CA . ILE A 1 86 ? 7.025 10.338 -21.260 1.00 80.44 86 ILE A CA 1
ATOM 710 C C . ILE A 1 86 ? 6.361 11.443 -20.426 1.00 80.44 86 ILE A C 1
ATOM 712 O O . ILE A 1 86 ? 7.057 12.259 -19.820 1.00 80.44 86 ILE A O 1
ATOM 716 N N . LEU A 1 87 ? 5.027 11.453 -20.343 1.00 74.81 87 LEU A N 1
ATOM 717 C CA . LEU A 1 87 ? 4.283 12.429 -19.543 1.00 74.81 87 LEU A CA 1
ATOM 718 C C . LEU A 1 87 ? 4.574 12.281 -18.047 1.00 74.81 87 LEU A C 1
ATOM 720 O O . LEU A 1 87 ? 4.712 13.280 -17.347 1.00 74.81 87 LEU A O 1
ATOM 724 N N . THR A 1 88 ? 4.696 11.055 -17.543 1.00 73.94 88 THR A N 1
ATOM 725 C CA . THR A 1 88 ? 5.004 10.800 -16.130 1.00 73.94 88 THR A CA 1
ATOM 726 C C . THR A 1 88 ? 6.414 11.270 -15.778 1.00 73.94 88 THR A C 1
ATOM 728 O O . THR A 1 88 ? 6.601 11.912 -14.746 1.00 73.94 88 THR A O 1
ATOM 731 N N . LEU A 1 89 ? 7.398 11.025 -16.649 1.00 73.56 89 LEU A N 1
ATOM 732 C CA . LEU A 1 89 ? 8.765 11.528 -16.480 1.00 73.56 89 LEU A CA 1
ATOM 733 C C . LEU A 1 89 ? 8.820 13.061 -16.513 1.00 73.56 89 LEU A C 1
ATOM 735 O O . LEU A 1 89 ? 9.512 13.657 -15.691 1.00 73.56 89 LEU A O 1
ATOM 739 N N . TRP A 1 90 ? 8.056 13.697 -17.406 1.00 70.19 90 TRP A N 1
ATOM 740 C CA . TRP A 1 90 ? 7.944 15.156 -17.473 1.00 70.19 90 TRP A CA 1
ATOM 741 C C . TRP A 1 90 ? 7.346 15.747 -16.191 1.00 70.19 90 TRP A C 1
ATOM 743 O O . TRP A 1 90 ? 7.959 16.606 -15.563 1.00 70.19 90 TRP A O 1
ATOM 753 N N . ASN A 1 91 ? 6.186 15.242 -15.759 1.00 63.44 91 ASN A N 1
ATOM 754 C CA . ASN A 1 91 ? 5.527 15.702 -14.533 1.00 63.44 91 ASN A CA 1
ATOM 755 C C . ASN A 1 91 ? 6.394 15.450 -13.290 1.00 63.44 91 ASN A C 1
ATOM 757 O O . ASN A 1 91 ? 6.391 16.247 -12.354 1.00 63.44 91 ASN A O 1
ATOM 761 N N . CYS A 1 92 ? 7.153 14.352 -13.261 1.00 62.19 92 CYS A N 1
ATOM 762 C CA . CYS A 1 92 ? 8.101 14.074 -12.186 1.00 62.19 92 CYS A CA 1
ATOM 763 C C . CYS A 1 92 ? 9.250 15.092 -12.179 1.00 62.19 92 CYS A C 1
ATOM 765 O O . CYS A 1 92 ? 9.588 15.618 -11.121 1.00 62.19 92 CYS A O 1
ATOM 767 N N . ALA A 1 93 ? 9.794 15.435 -13.351 1.00 59.06 93 ALA A N 1
ATOM 768 C CA . ALA A 1 93 ? 10.806 16.477 -13.474 1.00 59.06 93 ALA A CA 1
ATOM 769 C C . ALA A 1 93 ? 10.262 17.842 -13.030 1.00 59.06 93 A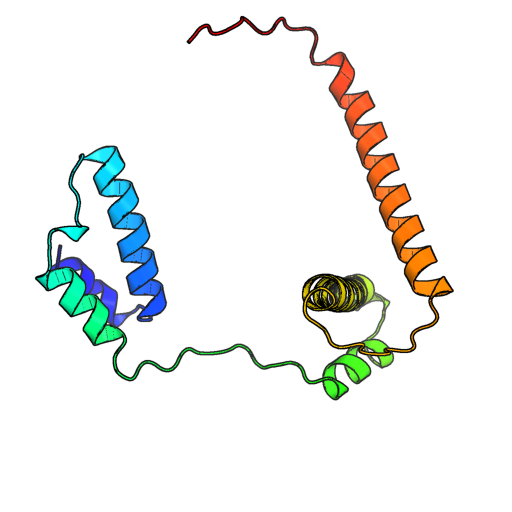LA A C 1
ATOM 771 O O . ALA A 1 93 ? 10.931 18.521 -12.266 1.00 59.06 93 ALA A O 1
ATOM 772 N N . GLU A 1 94 ? 9.043 18.220 -13.409 1.00 55.78 94 GLU A N 1
ATOM 773 C CA . GLU A 1 94 ? 8.427 19.495 -13.015 1.00 55.78 94 GLU A CA 1
ATOM 774 C C . GLU A 1 94 ? 8.210 19.600 -11.494 1.00 55.78 94 GLU A C 1
ATOM 776 O O . GLU A 1 94 ? 8.606 20.588 -10.876 1.00 55.78 94 GLU A O 1
ATOM 781 N N . ASN A 1 95 ? 7.701 18.537 -10.860 1.00 50.75 95 ASN A N 1
ATOM 782 C CA . ASN A 1 95 ? 7.511 18.490 -9.405 1.00 50.75 95 ASN A CA 1
ATOM 783 C C . ASN A 1 95 ? 8.835 18.438 -8.613 1.00 50.75 95 ASN A C 1
ATOM 785 O O . ASN A 1 95 ? 8.886 18.912 -7.480 1.00 50.75 95 ASN A O 1
ATOM 789 N N . ILE A 1 96 ? 9.913 17.890 -9.190 1.00 45.72 96 ILE A N 1
ATOM 790 C CA . ILE A 1 96 ? 11.247 17.833 -8.563 1.00 45.72 96 ILE A CA 1
ATOM 791 C C . ILE A 1 96 ? 12.078 19.093 -8.864 1.00 45.72 96 ILE A C 1
ATOM 793 O O . ILE A 1 96 ? 12.920 19.470 -8.055 1.00 45.72 96 ILE A O 1
ATOM 797 N N . CYS A 1 97 ? 11.835 19.806 -9.969 1.00 47.62 97 CYS A N 1
ATOM 798 C CA . CYS A 1 97 ? 12.597 21.003 -10.354 1.00 47.62 97 CYS A CA 1
ATOM 799 C C . CYS A 1 97 ? 12.436 22.184 -9.379 1.00 47.62 97 CYS A C 1
ATOM 801 O O . CYS A 1 97 ? 13.290 23.069 -9.365 1.00 47.62 97 CYS A O 1
ATOM 803 N N . HIS A 1 98 ? 11.413 22.180 -8.517 1.00 47.31 98 HIS A N 1
ATOM 804 C CA . HIS A 1 98 ? 11.311 23.111 -7.386 1.00 47.31 98 HIS A CA 1
ATOM 805 C C . HIS A 1 98 ? 12.309 22.811 -6.246 1.00 47.31 98 HIS A C 1
ATOM 807 O O . HIS A 1 98 ? 12.580 23.681 -5.422 1.00 47.31 98 HIS A O 1
ATOM 813 N N . LEU A 1 99 ? 12.902 21.615 -6.223 1.00 39.28 99 LEU A N 1
ATOM 814 C CA . LEU A 1 99 ? 13.933 21.165 -5.286 1.00 39.28 99 LEU A CA 1
ATOM 815 C C . LEU A 1 99 ? 15.231 20.875 -6.057 1.00 39.28 99 LEU A C 1
ATOM 817 O O . LEU A 1 99 ? 15.688 19.744 -6.157 1.00 39.28 99 LEU A O 1
ATOM 821 N N . GLY A 1 100 ? 15.791 21.934 -6.647 1.00 48.59 100 GLY A N 1
ATOM 822 C CA . GLY A 1 100 ? 17.187 22.053 -7.075 1.00 48.59 100 GLY A CA 1
ATOM 823 C C . GLY A 1 100 ? 17.887 20.787 -7.577 1.00 48.59 100 GLY A C 1
ATOM 824 O O . GLY A 1 100 ? 18.661 20.193 -6.837 1.00 48.59 100 GLY A O 1
ATOM 825 N N . SER A 1 101 ? 17.718 20.437 -8.856 1.00 36.50 101 SER A N 1
ATOM 826 C CA . SER A 1 101 ? 18.759 19.808 -9.691 1.00 36.50 101 SER A CA 1
ATOM 827 C C . SER A 1 101 ? 18.335 19.785 -11.158 1.00 36.50 101 SER A C 1
ATOM 829 O O . SER A 1 101 ? 17.341 19.178 -11.543 1.00 36.50 101 SER A O 1
ATOM 831 N N . ARG A 1 102 ? 19.125 20.463 -11.990 1.00 42.56 102 ARG A N 1
ATOM 832 C CA . ARG A 1 102 ? 18.924 20.675 -13.426 1.00 42.56 102 ARG A CA 1
ATOM 833 C C . ARG A 1 102 ? 19.272 19.401 -14.207 1.00 42.56 102 ARG A C 1
ATOM 835 O O . ARG A 1 102 ? 20.395 19.262 -14.687 1.00 42.56 102 ARG A O 1
ATOM 842 N N . THR A 1 103 ? 18.336 18.467 -14.363 1.00 35.25 103 THR A N 1
ATOM 843 C CA . THR A 1 103 ? 18.513 17.344 -15.296 1.00 35.25 103 THR A CA 1
ATOM 844 C C . THR A 1 103 ? 18.221 17.817 -16.718 1.00 35.25 103 THR A C 1
ATOM 846 O O . THR A 1 103 ? 17.091 17.923 -17.182 1.00 35.25 103 THR A O 1
ATOM 849 N N . ARG A 1 104 ? 19.306 18.149 -17.420 1.00 39.69 104 ARG A N 1
ATOM 850 C CA . ARG A 1 104 ? 19.352 18.406 -18.860 1.00 39.69 104 ARG A CA 1
ATOM 851 C C . ARG A 1 104 ? 19.055 17.096 -19.602 1.00 39.69 104 ARG A C 1
ATOM 853 O O . ARG A 1 104 ? 19.975 16.425 -20.059 1.00 39.69 104 ARG A O 1
ATOM 860 N N . ILE A 1 105 ? 17.784 16.707 -19.700 1.00 45.31 105 ILE A N 1
ATOM 861 C CA . ILE A 1 105 ? 17.359 15.689 -20.664 1.00 45.31 105 ILE A CA 1
ATOM 862 C C . ILE A 1 105 ? 17.063 16.429 -21.964 1.00 45.31 105 ILE A C 1
ATOM 864 O O . ILE A 1 105 ? 16.007 17.026 -22.153 1.00 45.31 105 ILE A O 1
ATOM 868 N N . MET A 1 106 ? 18.072 16.452 -22.827 1.00 42.41 106 MET A N 1
ATOM 869 C CA . MET A 1 106 ? 17.977 16.913 -24.202 1.00 42.41 106 MET A CA 1
ATOM 870 C C . MET A 1 106 ? 16.979 16.010 -24.936 1.00 42.41 106 MET A C 1
ATOM 872 O O . MET A 1 106 ? 17.301 14.890 -25.315 1.00 42.41 106 MET A O 1
ATOM 876 N N . THR A 1 107 ? 15.742 16.470 -25.068 1.00 43.72 107 THR A N 1
ATOM 877 C CA . THR A 1 107 ? 14.753 15.914 -25.991 1.00 43.72 107 THR A CA 1
ATOM 878 C C . THR A 1 107 ? 14.160 17.109 -26.706 1.00 43.72 107 THR A C 1
ATOM 880 O O . THR A 1 107 ? 13.736 18.056 -26.047 1.00 43.72 107 THR A O 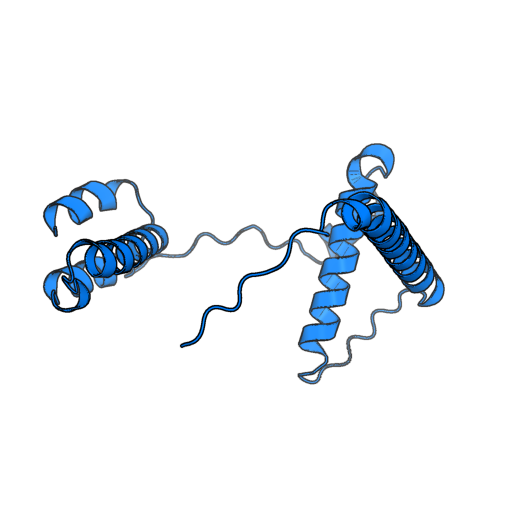1
ATOM 883 N N . ASP A 1 108 ? 14.256 17.122 -28.035 1.00 41.66 108 ASP A N 1
ATOM 884 C CA . ASP A 1 108 ? 13.899 18.264 -28.872 1.00 41.66 108 ASP A CA 1
ATOM 885 C C . ASP A 1 108 ? 12.567 18.873 -28.437 1.00 41.66 108 ASP A C 1
ATOM 887 O O . ASP A 1 108 ? 11.481 18.307 -28.621 1.00 41.66 108 ASP A O 1
ATOM 891 N N . SER A 1 109 ? 12.682 20.053 -27.828 1.00 50.78 109 SER A N 1
ATOM 892 C CA . SER A 1 109 ? 11.609 20.751 -27.128 1.00 50.78 109 SER A CA 1
ATOM 893 C C . SER A 1 109 ? 10.420 21.044 -28.034 1.00 50.78 109 SER A C 1
ATOM 895 O O . SER A 1 109 ? 9.323 21.265 -27.537 1.00 50.78 109 SER A O 1
ATOM 897 N N . LEU A 1 110 ? 10.591 20.993 -29.357 1.00 48.38 110 LEU A N 1
ATOM 898 C CA . LEU A 1 110 ? 9.549 21.293 -30.329 1.00 48.38 110 LEU A CA 1
ATOM 899 C C . LEU A 1 110 ? 8.585 20.123 -30.591 1.00 48.38 110 LEU A C 1
ATOM 901 O O . LEU A 1 110 ? 7.427 20.367 -30.916 1.00 48.38 110 LEU A O 1
ATOM 905 N N . PHE A 1 111 ? 9.016 18.862 -30.459 1.00 48.09 111 PHE A N 1
ATOM 906 C CA . PHE A 1 111 ? 8.154 17.711 -30.773 1.00 48.09 111 PHE A CA 1
ATOM 907 C C . PHE A 1 111 ? 7.215 17.386 -29.605 1.00 48.09 111 PHE A C 1
ATOM 909 O O . PHE A 1 111 ? 6.006 17.242 -29.791 1.00 48.09 111 PHE A O 1
ATOM 916 N N . ILE A 1 112 ? 7.749 17.376 -28.379 1.00 47.31 112 ILE A N 1
ATOM 917 C CA . ILE A 1 112 ? 6.972 17.109 -27.160 1.00 47.31 112 ILE A CA 1
ATOM 918 C C . ILE A 1 112 ? 6.012 18.267 -26.855 1.00 47.31 112 ILE A C 1
ATOM 920 O O . ILE A 1 112 ? 4.849 18.017 -26.545 1.00 47.31 112 ILE A O 1
ATOM 924 N N . THR A 1 113 ? 6.424 19.530 -27.029 1.00 52.62 113 THR A N 1
ATOM 925 C CA . THR A 1 113 ? 5.509 20.679 -26.859 1.00 52.62 113 THR A CA 1
ATOM 926 C C . THR A 1 113 ? 4.417 20.720 -27.925 1.00 52.62 113 THR A C 1
ATOM 928 O O . THR A 1 113 ? 3.277 21.058 -27.604 1.00 52.62 113 THR A O 1
ATOM 931 N N . LYS A 1 114 ? 4.698 20.322 -29.175 1.00 52.56 114 LYS A N 1
ATOM 932 C CA . LYS A 1 114 ? 3.664 20.180 -30.216 1.00 52.56 114 LYS A CA 1
ATOM 933 C C . LYS A 1 114 ? 2.666 19.077 -29.883 1.00 52.56 114 LYS A C 1
ATOM 935 O O . LYS A 1 114 ? 1.471 19.290 -30.053 1.00 52.56 114 LYS A O 1
ATOM 940 N N . ILE A 1 115 ? 3.117 17.937 -29.361 1.00 57.94 115 ILE A N 1
ATOM 941 C CA . ILE A 1 115 ? 2.220 16.856 -28.928 1.00 57.94 115 ILE A CA 1
ATOM 942 C C . ILE A 1 115 ? 1.403 17.282 -27.699 1.00 57.94 115 ILE A C 1
ATOM 944 O O . ILE A 1 115 ? 0.188 17.092 -27.692 1.00 57.94 115 ILE A O 1
ATOM 948 N N . MET A 1 116 ? 2.020 17.920 -26.698 1.00 53.44 116 MET A N 1
ATOM 949 C CA . MET A 1 116 ? 1.324 18.405 -25.498 1.00 53.44 116 MET A CA 1
ATOM 950 C C . MET A 1 116 ? 0.327 19.525 -25.804 1.00 53.44 116 MET A C 1
ATOM 952 O O . MET A 1 116 ? -0.806 19.476 -25.330 1.00 53.44 116 MET A O 1
ATOM 956 N N . SER A 1 117 ? 0.690 20.498 -26.642 1.00 53.19 117 SER A N 1
ATOM 957 C CA . SER A 1 117 ? -0.245 21.536 -27.094 1.00 53.19 117 SER A CA 1
ATOM 958 C C . SER A 1 117 ? -1.360 20.952 -27.962 1.00 53.19 117 SER A C 1
ATOM 960 O O . SER A 1 117 ? -2.512 21.347 -27.813 1.00 53.19 117 SER A O 1
ATOM 962 N N . ALA A 1 118 ? -1.076 19.958 -28.809 1.00 58.81 118 ALA A N 1
ATOM 963 C CA . ALA A 1 118 ? -2.099 19.271 -29.594 1.00 58.81 118 ALA A CA 1
ATOM 964 C C . ALA A 1 118 ? -3.065 18.448 -28.723 1.00 58.81 118 ALA A C 1
ATOM 966 O O . ALA A 1 118 ? -4.268 18.466 -28.981 1.00 58.81 118 ALA A O 1
ATOM 967 N N . LEU A 1 119 ? -2.575 17.753 -27.692 1.00 53.97 119 LEU A N 1
ATOM 968 C CA . LEU A 1 119 ? -3.401 16.984 -26.752 1.00 53.97 119 LEU A CA 1
ATOM 969 C C . LEU A 1 119 ? -4.213 17.898 -25.830 1.00 53.97 119 LEU A C 1
ATOM 971 O O . LEU A 1 119 ? -5.409 17.671 -25.672 1.00 53.97 119 LEU A O 1
ATOM 975 N N . SER A 1 120 ? -3.603 18.963 -25.302 1.00 57.75 120 SER A N 1
ATOM 976 C CA . SER A 1 120 ? -4.278 19.983 -24.490 1.00 57.75 120 SER A CA 1
ATOM 977 C C . SER A 1 120 ? -5.391 20.674 -25.284 1.00 57.75 120 SER A C 1
ATOM 979 O O . SER A 1 120 ? -6.543 20.701 -24.853 1.00 57.75 120 SER A O 1
ATOM 981 N N . ASN A 1 121 ? -5.107 21.090 -26.523 1.00 56.66 121 ASN A N 1
ATOM 982 C CA . ASN A 1 121 ? -6.114 21.674 -27.411 1.00 56.66 121 ASN A CA 1
ATOM 983 C C . ASN A 1 121 ? -7.231 20.686 -27.773 1.00 56.66 121 ASN A C 1
ATOM 985 O O . ASN A 1 121 ? -8.378 21.100 -27.936 1.00 56.66 121 ASN A O 1
ATOM 989 N N . ARG A 1 122 ? -6.935 19.384 -27.911 1.00 63.00 122 ARG A N 1
ATOM 990 C CA . ARG A 1 122 ? -7.954 18.349 -28.166 1.00 63.00 122 ARG A CA 1
ATOM 991 C C . ARG A 1 122 ? -8.834 18.099 -26.941 1.00 63.00 122 ARG A C 1
ATOM 993 O O . ARG A 1 122 ? -10.049 18.016 -27.103 1.00 63.00 122 ARG A O 1
ATOM 1000 N N . LEU A 1 123 ? -8.250 18.028 -25.746 1.00 51.16 123 LEU A N 1
ATOM 1001 C CA . LEU A 1 123 ? -8.973 17.906 -24.477 1.00 51.16 123 LEU A CA 1
ATOM 1002 C C . LEU A 1 123 ? -9.867 19.123 -24.222 1.00 51.16 123 LEU A C 1
ATOM 1004 O O . LEU A 1 123 ? -11.034 18.944 -23.881 1.00 51.16 123 LEU A O 1
ATOM 1008 N N . GLU A 1 124 ? -9.381 20.337 -24.491 1.00 56.78 124 GLU A N 1
ATOM 1009 C CA . GLU A 1 124 ? -10.180 21.557 -24.350 1.00 56.78 124 GLU A CA 1
ATOM 1010 C C . GLU A 1 124 ? -11.312 21.613 -25.386 1.00 56.78 124 GLU A C 1
ATOM 1012 O O . GLU A 1 124 ? -12.450 21.932 -25.051 1.00 56.78 124 GLU A O 1
ATOM 1017 N N . LYS A 1 125 ? -11.072 21.179 -26.633 1.00 66.06 125 LYS A N 1
ATOM 1018 C CA . LYS A 1 125 ? -12.138 21.056 -27.649 1.00 66.06 125 LYS A CA 1
ATOM 1019 C C . LYS A 1 125 ? -13.228 20.065 -27.241 1.00 66.06 125 LYS A C 1
ATOM 1021 O O . LYS A 1 125 ? -14.406 20.313 -27.499 1.00 66.06 125 LYS A O 1
ATOM 1026 N N . ILE A 1 126 ? -12.846 18.943 -26.632 1.00 54.16 126 ILE A N 1
ATOM 1027 C CA . ILE A 1 126 ? -13.787 17.937 -26.123 1.00 54.16 126 ILE A CA 1
ATOM 1028 C C . ILE A 1 126 ? -14.553 18.500 -24.919 1.00 54.16 126 ILE A C 1
ATOM 1030 O O . ILE A 1 126 ? -15.775 18.386 -24.875 1.00 54.16 126 ILE A O 1
ATOM 1034 N N . ARG A 1 127 ? -13.870 19.180 -23.992 1.00 49.22 127 ARG A N 1
ATOM 1035 C CA . ARG A 1 127 ? -14.467 19.846 -22.826 1.00 49.22 127 ARG A CA 1
ATOM 1036 C C . ARG A 1 127 ? -15.481 20.919 -23.226 1.00 49.22 127 ARG A C 1
ATOM 1038 O O . ARG A 1 127 ? -16.588 20.921 -22.697 1.00 49.22 127 ARG A O 1
ATOM 1045 N N . VAL A 1 128 ? -15.150 21.782 -24.187 1.00 58.81 128 VAL A N 1
ATOM 1046 C CA . VAL A 1 128 ? -16.051 22.830 -24.697 1.00 58.81 128 VAL A CA 1
ATOM 1047 C C . VAL A 1 128 ? -17.276 22.220 -25.382 1.00 58.81 128 VA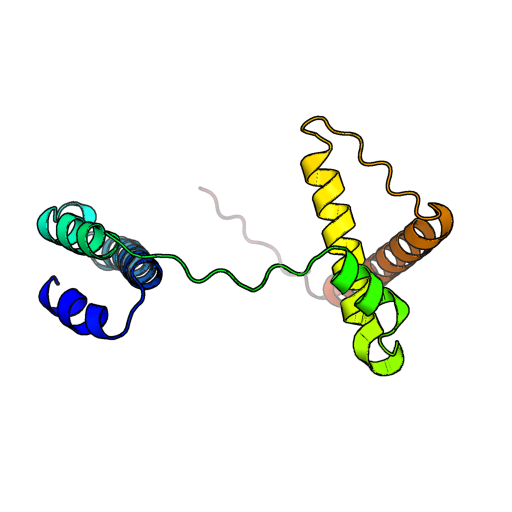L A C 1
ATOM 1049 O O . VAL A 1 128 ? -18.396 22.661 -25.135 1.00 58.81 128 VAL A O 1
ATOM 1052 N N . ARG A 1 129 ? -17.103 21.155 -26.178 1.00 61.00 129 ARG A N 1
ATOM 1053 C CA . ARG A 1 129 ? -18.234 20.428 -26.781 1.00 61.00 129 ARG A CA 1
ATOM 1054 C C . ARG A 1 129 ? -19.127 19.768 -25.731 1.00 61.00 129 ARG A C 1
ATOM 1056 O O . ARG A 1 129 ? -20.345 19.853 -25.839 1.00 61.00 129 ARG A O 1
ATOM 1063 N N . LEU A 1 130 ? -18.548 19.168 -24.692 1.00 48.31 130 LEU A N 1
ATOM 1064 C CA . LEU A 1 130 ? -19.305 18.606 -23.571 1.00 48.31 130 LEU A CA 1
ATOM 1065 C C . LEU A 1 130 ? -20.054 19.693 -22.787 1.00 48.31 130 LEU A C 1
ATOM 1067 O O . LEU A 1 130 ? -21.213 19.495 -22.438 1.00 48.31 130 LEU A O 1
ATOM 1071 N N . MET A 1 131 ? -19.450 20.866 -22.575 1.00 52.97 131 MET A N 1
ATOM 1072 C CA . MET A 1 131 ? -20.124 22.004 -21.939 1.00 52.97 131 MET A CA 1
ATOM 1073 C C . MET A 1 131 ? -21.301 22.522 -22.770 1.00 52.97 131 MET A C 1
ATOM 1075 O O . MET A 1 131 ? -22.334 22.846 -22.197 1.00 52.97 131 MET A O 1
ATOM 1079 N N . GLN A 1 132 ? -21.199 22.545 -24.101 1.00 60.81 132 GLN A N 1
ATOM 1080 C CA . GLN A 1 132 ? -22.306 22.941 -24.982 1.00 60.81 132 GLN A CA 1
ATOM 1081 C C . GLN A 1 132 ? -23.459 21.926 -24.991 1.00 60.81 132 GLN A C 1
ATOM 1083 O O . GLN A 1 132 ? -24.616 22.323 -25.102 1.00 60.81 132 GLN A O 1
ATOM 1088 N N . ILE A 1 133 ? -23.159 20.635 -24.821 1.00 53.97 133 ILE A N 1
ATOM 1089 C CA . ILE A 1 133 ? -24.168 19.570 -24.705 1.00 53.97 133 ILE A CA 1
ATOM 1090 C C . ILE A 1 133 ? -24.854 19.597 -23.325 1.00 53.97 133 ILE A C 1
ATOM 1092 O O . ILE A 1 133 ? -26.047 19.324 -23.226 1.00 53.97 133 ILE A O 1
ATOM 1096 N N . VAL A 1 134 ? -24.129 19.957 -22.258 1.00 48.84 134 VAL A N 1
ATOM 1097 C CA . VAL A 1 134 ? -24.643 19.995 -20.872 1.00 48.84 134 VAL A CA 1
ATOM 1098 C C . VAL A 1 134 ? -25.330 21.328 -20.520 1.00 48.84 134 VAL A C 1
ATOM 1100 O O . VAL A 1 134 ? -26.227 21.352 -19.676 1.00 48.84 134 VAL A O 1
ATOM 1103 N N . ALA A 1 135 ? -24.973 22.435 -21.180 1.00 49.78 135 ALA A N 1
ATOM 1104 C CA . ALA A 1 135 ? -25.515 23.773 -20.920 1.00 49.78 135 ALA A CA 1
ATOM 1105 C C . ALA A 1 135 ? -27.054 23.914 -21.002 1.00 49.78 135 ALA A C 1
ATOM 1107 O O . ALA A 1 135 ? -27.603 24.634 -20.163 1.00 49.78 135 ALA A O 1
ATOM 1108 N N . PRO A 1 136 ? -27.801 23.259 -21.918 1.00 49.53 136 PRO A N 1
ATOM 1109 C CA . PRO A 1 136 ? -29.257 23.410 -21.925 1.00 49.53 136 PRO A CA 1
ATOM 1110 C C . PRO A 1 136 ? -29.958 22.714 -20.742 1.00 49.53 136 PRO A C 1
ATOM 1112 O O . PRO A 1 136 ? -31.123 23.010 -20.489 1.00 49.53 136 PRO A O 1
ATOM 1115 N N . ALA A 1 137 ? -29.280 21.846 -19.978 1.00 47.25 137 ALA A N 1
ATOM 1116 C CA . ALA A 1 137 ? -29.904 21.059 -18.908 1.00 47.25 137 ALA A CA 1
ATOM 1117 C C . ALA A 1 137 ? -29.925 21.735 -17.516 1.00 47.25 137 ALA A C 1
ATOM 1119 O O . ALA A 1 137 ? -30.530 21.194 -16.595 1.00 47.25 137 ALA A O 1
ATOM 1120 N N . GLN A 1 138 ? -29.296 22.905 -17.327 1.00 46.34 138 GLN A N 1
ATOM 1121 C CA . GLN A 1 138 ? -29.149 23.542 -15.999 1.00 46.34 138 GLN A CA 1
ATOM 1122 C C . GLN A 1 138 ? -30.027 24.780 -15.751 1.00 46.34 138 GLN A C 1
ATOM 1124 O O . GLN A 1 138 ? -29.821 25.496 -14.770 1.00 46.34 138 GLN A O 1
ATOM 1129 N N . LYS A 1 139 ? -31.078 25.015 -16.547 1.00 46.16 139 LYS A N 1
ATOM 1130 C CA . LYS A 1 139 ? -32.156 25.938 -16.141 1.00 46.16 139 LYS A CA 1
ATOM 1131 C C . LYS A 1 139 ? -33.106 25.261 -15.138 1.00 46.16 139 LYS A C 1
ATOM 1133 O O . LYS A 1 139 ? -34.285 25.087 -15.420 1.00 46.16 139 LYS A O 1
ATOM 1138 N N . LEU A 1 140 ? -32.607 24.890 -13.959 1.00 41.50 140 LEU A N 1
ATOM 1139 C CA . LEU A 1 140 ? -33.445 24.590 -12.794 1.00 41.50 140 LEU A CA 1
ATOM 1140 C C . LEU A 1 140 ? -32.870 25.345 -11.581 1.00 41.50 140 LEU A C 1
ATOM 1142 O O . LEU A 1 140 ? -31.686 25.185 -11.280 1.00 41.50 140 LEU A O 1
ATOM 1146 N N . PRO A 1 141 ? -33.641 26.222 -10.912 1.00 35.00 141 PRO A N 1
ATOM 1147 C CA . PRO A 1 141 ? -33.082 27.169 -9.953 1.00 35.00 141 PRO A CA 1
ATOM 1148 C C . PRO A 1 141 ? -32.564 26.479 -8.682 1.00 35.00 141 PRO A C 1
ATOM 1150 O O . PRO A 1 141 ? -33.299 25.796 -7.968 1.00 35.00 141 PRO A O 1
ATOM 1153 N N . LEU A 1 142 ? -31.287 26.717 -8.368 1.00 38.28 142 LEU A N 1
ATOM 1154 C CA . LEU A 1 142 ? -30.638 26.307 -7.123 1.00 38.28 142 LEU A CA 1
ATOM 1155 C C . LEU A 1 142 ? -31.252 27.061 -5.930 1.00 38.28 142 LEU A C 1
ATOM 1157 O O . LEU A 1 142 ? -31.015 28.253 -5.722 1.00 38.28 142 LEU A O 1
ATOM 1161 N N . LYS A 1 143 ? -32.036 26.348 -5.116 1.00 38.00 143 LYS A N 1
ATOM 1162 C CA . LYS A 1 143 ? -32.563 26.826 -3.831 1.00 38.00 143 LYS A CA 1
ATOM 1163 C C . LYS A 1 143 ? -31.391 27.043 -2.859 1.00 38.00 143 LYS A C 1
ATOM 1165 O O . LYS A 1 143 ? -30.732 26.088 -2.453 1.00 38.00 143 LYS A O 1
ATOM 1170 N N . LYS A 1 144 ? -31.116 28.304 -2.502 1.00 38.69 144 LYS A N 1
ATOM 1171 C CA . LYS A 1 144 ? -30.075 28.700 -1.534 1.00 38.69 144 LYS A CA 1
ATOM 1172 C C . LYS A 1 144 ? -30.315 28.006 -0.183 1.00 38.69 144 LYS A C 1
ATOM 1174 O O . LYS A 1 144 ? -31.307 28.300 0.481 1.00 38.69 144 LYS A O 1
ATOM 1179 N N . ARG A 1 145 ? -29.408 27.121 0.248 1.00 31.86 145 ARG A N 1
ATOM 1180 C CA . ARG A 1 145 ? -29.324 26.684 1.653 1.00 31.86 145 ARG A CA 1
ATOM 1181 C C . ARG A 1 145 ? -28.545 27.738 2.442 1.00 31.86 145 ARG A C 1
ATOM 1183 O O . ARG A 1 145 ? -27.378 27.975 2.145 1.00 31.86 145 ARG A O 1
ATOM 1190 N N . LYS A 1 146 ? -29.218 28.388 3.395 1.00 35.19 146 LYS A N 1
ATOM 1191 C CA . LYS A 1 146 ? -28.593 29.199 4.448 1.00 35.19 146 LYS A CA 1
ATOM 1192 C C . LYS A 1 146 ? -27.995 28.258 5.501 1.00 35.19 146 LYS A C 1
ATOM 1194 O O . LYS A 1 146 ? -28.615 27.236 5.797 1.00 35.19 146 LYS A O 1
ATOM 1199 N N . TRP A 1 147 ? -26.800 28.605 5.975 1.00 40.81 147 TRP A N 1
ATOM 1200 C CA . TRP A 1 147 ? -26.178 28.050 7.177 1.00 40.81 147 TRP A CA 1
ATOM 1201 C C . TRP A 1 147 ? -26.879 28.588 8.421 1.00 40.81 147 TRP A C 1
ATOM 1203 O O . TRP A 1 147 ? -27.340 29.754 8.349 1.00 40.81 147 TRP A O 1
#

Radius of gyration: 25.13 Å; chains: 1; bounding box: 53×44×56 Å

Foldseek 3Di:
DQVVLVVVLVPDQLVRSVVVVVVCQVVCCVPPVDHPVVPVVSVVVSVVSCVPDDDDDDDDQDPVNLVCCLPPPDCVPCVVVNLVVVVVVVVVCVVCVVVDDDDPPDDPPVPVVVVVVVVVVVVVVVVVVVCVVCVVVPPDDDDDDDD

pLDDT: mean 72.11, std 19.55, range [31.86, 95.62]

Secondary structure (DSSP, 8-state):
-HHHHHHHHTTS-HHHHHHHHHHHHHHHHHHH---GGG-HHHHHHHHHHTTT----PPPPPPHHHHHHHHHHS-HHHHHHHHHHHHHHHHHHHHHHHTSS--------HHHHHHHHHHHHHHHHHHHHHHHHHHGGGG-S-------

Organism: Photinus pyralis (NCBI:txid7054)

Sequence (147 aa):
MLAYFEEKQQGFSPSSLWSLYSMLKATILIKKNIDISRFPKLIAFIKRQNDGYKPKKSKLLTREEMDRFLKEAPNDKYLLSKTEVILTLWNCAENICHLGSRTRIMTDSLFITKIMSALSNRLEKIRVRLMQIVAPAQKLPLKKRKW